Protein AF-A0A9X2C9F2-F1 (afdb_monomer_lite)

Organism: NCBI:txid2938197

pLDDT: mean 73.83, std 10.97, range [43.22, 91.06]

Sequence (70 aa):
MELIDNPYWQALGAVVAELNEMGVDIDDLQRRVSDGLKNGRVYACHDKSRALAGVEALNASIAAFRLIDC

Foldseek 3Di:
DPPCPDVVLVVLLVVVVVCVVVVNPVVVVLVVLLCCCQPVPPDHDPDNVVSVVVNVVSVVSVVSSVVVVD

Radius of gyration: 12.88 Å; chains: 1; bounding box: 28×29×29 Å

Structure (mmCIF, N/CA/C/O backbone):
data_AF-A0A9X2C9F2-F1
#
_entry.id   AF-A0A9X2C9F2-F1
#
loop_
_atom_site.group_PDB
_atom_site.id
_atom_site.type_symbol
_atom_site.label_atom_id
_atom_site.label_alt_id
_atom_site.label_comp_id
_atom_site.label_asym_id
_atom_site.label_entity_id
_atom_site.label_seq_id
_atom_site.pdbx_PDB_ins_code
_atom_site.Cartn_x
_atom_site.Cartn_y
_atom_site.Cartn_z
_atom_site.occupancy
_atom_site.B_iso_or_equiv
_atom_site.auth_seq_id
_atom_site.auth_comp_id
_atom_site.auth_asym_id
_atom_site.auth_atom_id
_atom_site.pdbx_PDB_model_num
ATOM 1 N N . MET A 1 1 ? 2.814 -11.200 -19.866 1.00 50.06 1 MET A N 1
ATOM 2 C CA . MET A 1 1 ? 2.961 -11.629 -18.467 1.00 50.06 1 MET A CA 1
ATOM 3 C C . MET A 1 1 ? 1.926 -10.846 -17.706 1.00 50.06 1 MET A C 1
ATOM 5 O O . MET A 1 1 ? 2.032 -9.622 -17.674 1.00 50.06 1 MET A O 1
ATOM 9 N N . GLU A 1 2 ? 0.863 -11.509 -17.271 1.00 56.16 2 GLU A N 1
ATOM 10 C CA . GLU A 1 2 ? -0.174 -10.830 -16.502 1.00 56.16 2 GLU A CA 1
ATOM 11 C C . GLU A 1 2 ? 0.434 -10.416 -15.157 1.00 56.16 2 GLU A C 1
ATOM 13 O O . GLU A 1 2 ? 1.343 -11.075 -14.649 1.00 56.16 2 GLU A O 1
ATOM 18 N N . LEU A 1 3 ? -0.006 -9.289 -14.590 1.00 56.84 3 LEU A N 1
ATOM 19 C CA . LEU A 1 3 ? 0.487 -8.802 -13.289 1.00 56.84 3 LEU A CA 1
ATOM 20 C C . LEU A 1 3 ? 0.377 -9.879 -12.189 1.00 56.84 3 LEU A C 1
ATOM 22 O O . LEU A 1 3 ? 1.176 -9.894 -11.259 1.00 56.84 3 LEU A O 1
ATOM 26 N N . ILE A 1 4 ? -0.564 -10.806 -12.361 1.00 57.59 4 ILE A N 1
ATOM 27 C CA . ILE A 1 4 ? -0.905 -11.930 -11.487 1.00 57.59 4 ILE A CA 1
ATOM 28 C C . ILE A 1 4 ? 0.174 -13.030 -11.473 1.00 57.59 4 ILE A C 1
ATOM 30 O O . ILE A 1 4 ? 0.309 -13.741 -10.481 1.00 57.59 4 ILE A O 1
ATOM 34 N N . ASP A 1 5 ? 0.975 -13.149 -12.537 1.00 66.31 5 ASP A N 1
ATOM 35 C CA . ASP A 1 5 ? 2.008 -14.191 -12.673 1.00 66.31 5 ASP A CA 1
ATOM 36 C C . ASP A 1 5 ? 3.335 -13.810 -12.008 1.00 66.31 5 ASP A C 1
ATOM 38 O O . ASP A 1 5 ? 4.270 -14.611 -11.943 1.00 66.31 5 ASP A O 1
ATOM 42 N N . ASN A 1 6 ? 3.467 -12.563 -11.551 1.00 74.81 6 ASN A N 1
ATOM 43 C CA . ASN A 1 6 ? 4.681 -12.110 -10.897 1.00 74.81 6 ASN A CA 1
ATOM 44 C C . ASN A 1 6 ? 4.575 -12.359 -9.375 1.00 74.81 6 ASN A C 1
ATOM 46 O O . ASN A 1 6 ? 3.693 -11.803 -8.711 1.00 74.81 6 ASN A O 1
ATOM 50 N N . PRO A 1 7 ? 5.492 -13.168 -8.803 1.00 73.12 7 PRO A N 1
ATOM 51 C CA . PRO A 1 7 ? 5.387 -13.667 -7.430 1.00 73.12 7 PRO A CA 1
ATOM 52 C C . PRO A 1 7 ? 5.432 -12.558 -6.372 1.00 73.12 7 PRO A C 1
ATOM 54 O O . PRO A 1 7 ? 4.913 -12.738 -5.272 1.00 73.12 7 PRO A O 1
ATOM 57 N N . TYR A 1 8 ? 6.007 -11.396 -6.694 1.00 73.31 8 TYR A N 1
ATOM 58 C CA . TYR A 1 8 ? 6.013 -10.247 -5.790 1.00 73.31 8 TYR A CA 1
ATOM 59 C C . TYR A 1 8 ? 4.613 -9.644 -5.617 1.00 73.31 8 TYR A C 1
ATOM 61 O O . TYR A 1 8 ? 4.264 -9.235 -4.511 1.00 73.31 8 TYR A O 1
ATOM 69 N N . TRP A 1 9 ? 3.793 -9.624 -6.672 1.00 71.81 9 TRP A N 1
ATOM 70 C CA . TRP A 1 9 ? 2.427 -9.099 -6.597 1.00 71.81 9 TRP A CA 1
ATOM 71 C C . TRP A 1 9 ? 1.474 -10.079 -5.915 1.00 71.81 9 TRP A C 1
ATOM 73 O O . TRP A 1 9 ? 0.635 -9.639 -5.136 1.00 71.81 9 TRP A O 1
ATOM 83 N N . GLN A 1 10 ? 1.648 -11.390 -6.119 1.00 71.12 10 GLN A N 1
ATOM 84 C CA . GLN A 1 10 ? 0.892 -12.405 -5.374 1.00 71.12 10 GLN A CA 1
ATOM 85 C C . GLN A 1 10 ? 1.173 -12.342 -3.869 1.00 71.12 10 GLN A C 1
ATOM 87 O O . GLN A 1 10 ? 0.237 -12.290 -3.073 1.00 71.12 10 GLN A O 1
ATOM 92 N N . ALA A 1 11 ? 2.449 -12.298 -3.466 1.00 76.69 11 ALA A N 1
ATOM 93 C CA . ALA A 1 11 ? 2.819 -12.211 -2.052 1.00 76.69 11 ALA A CA 1
ATOM 94 C C . ALA A 1 11 ? 2.271 -10.936 -1.394 1.00 76.69 11 ALA A C 1
ATOM 96 O O . ALA A 1 11 ? 1.800 -10.965 -0.259 1.00 76.69 11 ALA A O 1
ATOM 97 N N . LEU A 1 12 ? 2.299 -9.818 -2.121 1.00 77.31 12 LEU A N 1
ATOM 98 C CA . LEU A 1 12 ? 1.752 -8.559 -1.640 1.00 77.31 12 LEU A CA 1
ATOM 99 C C . LEU A 1 12 ? 0.224 -8.589 -1.538 1.00 77.31 12 LEU A C 1
ATOM 101 O O . LEU A 1 12 ? -0.317 -8.119 -0.540 1.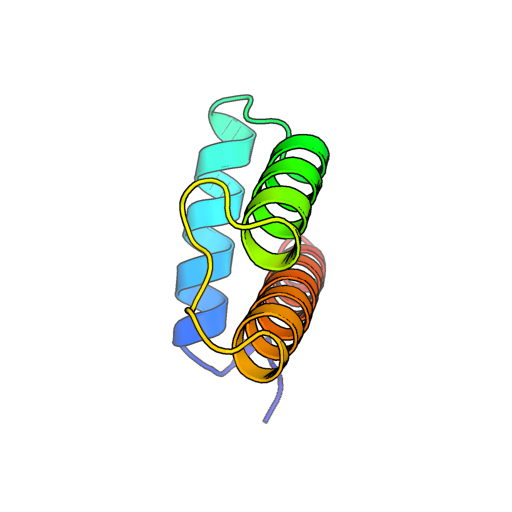00 77.31 12 LEU A O 1
ATOM 105 N N . GLY A 1 13 ? -0.460 -9.180 -2.520 1.00 74.81 13 GLY A N 1
ATOM 106 C CA . GLY A 1 13 ? -1.905 -9.385 -2.474 1.00 74.81 13 GLY A CA 1
ATOM 107 C C . GLY A 1 13 ? -2.337 -10.214 -1.263 1.00 74.81 13 GLY A C 1
ATOM 108 O O . GLY A 1 13 ? -3.258 -9.814 -0.559 1.00 74.81 13 GLY A O 1
ATOM 109 N N . ALA A 1 14 ? -1.613 -11.293 -0.949 1.00 79.19 14 ALA A N 1
ATOM 110 C CA . ALA A 1 14 ? -1.879 -12.112 0.235 1.00 79.19 14 ALA A CA 1
ATOM 111 C C . ALA A 1 14 ? -1.737 -11.321 1.549 1.00 79.19 14 ALA A C 1
ATOM 113 O O . ALA A 1 14 ? -2.589 -11.420 2.425 1.00 79.19 14 ALA A O 1
ATOM 114 N N . VAL A 1 15 ? -0.698 -10.487 1.683 1.00 82.88 15 VAL A N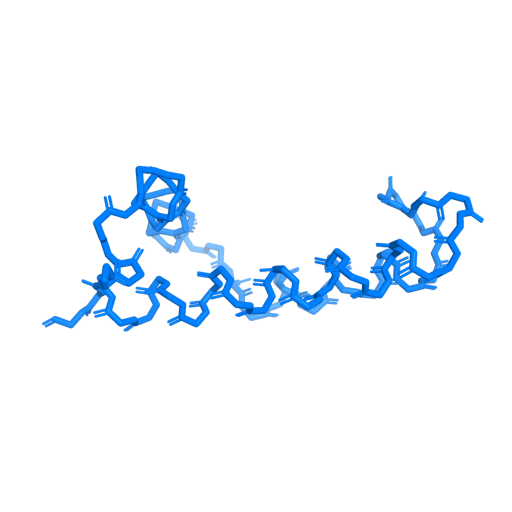 1
ATOM 115 C CA . VAL A 1 15 ? -0.530 -9.634 2.875 1.00 82.88 15 VAL A CA 1
ATOM 116 C C . VAL A 1 15 ? -1.659 -8.610 2.996 1.00 82.88 15 VAL A C 1
ATOM 118 O O . VAL A 1 15 ? -2.159 -8.382 4.093 1.00 82.88 15 VAL A O 1
ATOM 121 N N . VAL A 1 16 ? -2.065 -7.981 1.888 1.00 81.50 16 VAL A N 1
ATOM 122 C CA . VAL A 1 16 ? -3.160 -6.997 1.897 1.00 81.50 16 VAL A CA 1
ATOM 123 C C . VAL A 1 16 ? -4.495 -7.655 2.263 1.00 81.50 16 VAL A C 1
ATOM 125 O O . VAL A 1 16 ? -5.234 -7.072 3.054 1.00 81.50 16 VAL A O 1
ATOM 128 N N . ALA A 1 17 ? -4.767 -8.866 1.766 1.00 80.94 17 ALA A N 1
ATOM 129 C CA . ALA A 1 17 ? -5.951 -9.644 2.134 1.00 80.94 17 ALA A CA 1
ATOM 130 C C . ALA A 1 17 ? -6.009 -9.905 3.649 1.00 80.94 17 ALA A C 1
ATOM 132 O O . ALA A 1 17 ? -6.997 -9.572 4.297 1.00 80.94 17 ALA A O 1
ATOM 133 N N . GLU A 1 18 ? -4.917 -10.407 4.232 1.00 84.81 18 GLU A N 1
ATOM 134 C CA . GLU A 1 18 ? -4.827 -10.675 5.675 1.00 84.81 18 GLU A CA 1
ATOM 135 C C . GLU A 1 18 ? -4.997 -9.397 6.510 1.00 84.81 18 GLU A C 1
ATOM 137 O O . GLU A 1 18 ? -5.695 -9.394 7.521 1.00 84.81 18 GLU A O 1
ATOM 142 N N . LEU A 1 19 ? -4.407 -8.274 6.083 1.00 84.12 19 LEU A N 1
ATOM 143 C CA . LEU A 1 19 ? -4.593 -6.989 6.766 1.00 84.12 19 LEU A CA 1
ATOM 144 C C . LEU A 1 19 ? -6.063 -6.547 6.750 1.00 84.12 19 LEU A C 1
ATOM 146 O O . LEU A 1 19 ? -6.556 -6.041 7.760 1.00 84.12 19 LEU A O 1
ATOM 150 N N . ASN A 1 20 ? -6.763 -6.756 5.635 1.00 83.19 20 ASN A N 1
ATOM 151 C CA . ASN A 1 20 ? -8.184 -6.446 5.524 1.00 83.19 20 ASN A CA 1
ATOM 152 C C . ASN A 1 20 ? -9.036 -7.337 6.450 1.00 83.19 20 ASN A C 1
ATOM 154 O O . ASN A 1 20 ? -9.890 -6.818 7.166 1.00 83.19 20 ASN A O 1
ATOM 158 N N . GLU A 1 21 ? -8.747 -8.641 6.527 1.00 86.12 21 GLU A N 1
ATOM 159 C CA . GLU A 1 21 ? -9.383 -9.577 7.477 1.00 86.12 21 GLU A CA 1
ATOM 160 C C . GLU A 1 21 ? -9.140 -9.180 8.945 1.00 86.12 21 GLU A C 1
ATOM 162 O O . GLU A 1 21 ? -9.999 -9.352 9.811 1.00 86.12 21 GLU A O 1
ATOM 167 N N . MET A 1 22 ? -7.991 -8.562 9.237 1.00 91.06 22 MET A N 1
ATOM 168 C CA . MET A 1 22 ? -7.683 -7.984 10.551 1.00 91.06 22 MET A CA 1
ATOM 169 C C . MET A 1 22 ? -8.394 -6.643 10.821 1.00 91.06 22 MET A C 1
ATOM 171 O O . MET A 1 22 ? -8.177 -6.033 11.872 1.00 91.06 22 MET A O 1
ATOM 175 N N . GLY A 1 23 ? -9.234 -6.167 9.897 1.00 89.00 23 GLY A N 1
ATOM 176 C CA . GLY A 1 23 ? -9.979 -4.913 10.011 1.00 89.00 23 GLY A CA 1
ATOM 177 C C . GLY A 1 23 ? -9.139 -3.663 9.742 1.00 89.00 23 GLY A C 1
ATOM 178 O O . GLY A 1 23 ? -9.508 -2.569 10.176 1.00 89.00 23 GLY A O 1
ATOM 179 N N . VAL A 1 24 ? -7.994 -3.798 9.066 1.00 89.12 24 VAL A N 1
ATOM 180 C CA . VAL A 1 24 ? -7.193 -2.645 8.645 1.00 89.12 24 VAL A CA 1
ATOM 181 C C . VAL A 1 24 ? -7.860 -1.985 7.447 1.00 89.12 24 VAL A C 1
ATOM 183 O O . VAL A 1 24 ? -8.006 -2.588 6.390 1.00 89.12 24 VAL A O 1
ATOM 186 N N . ASP A 1 25 ? -8.193 -0.705 7.591 1.00 89.31 25 ASP A N 1
ATOM 187 C CA . ASP A 1 25 ? -8.632 0.129 6.474 1.00 89.31 25 ASP A CA 1
ATOM 188 C C . ASP A 1 25 ? -7.462 0.343 5.496 1.00 89.31 25 ASP A C 1
ATOM 190 O O . ASP A 1 25 ? -6.530 1.118 5.753 1.00 89.31 25 ASP A O 1
ATOM 194 N N . ILE A 1 26 ? -7.492 -0.396 4.383 1.00 85.50 26 ILE A N 1
ATOM 195 C CA . ILE A 1 26 ? -6.449 -0.370 3.353 1.00 85.50 26 ILE A CA 1
ATOM 196 C C . ILE A 1 26 ? -6.396 0.991 2.644 1.00 85.50 26 ILE A C 1
ATOM 198 O O . ILE A 1 26 ? -5.302 1.442 2.298 1.00 85.50 26 ILE A O 1
ATOM 202 N N . ASP A 1 27 ? -7.528 1.683 2.484 1.00 85.19 27 ASP A N 1
ATOM 203 C CA . ASP A 1 27 ? -7.571 3.006 1.853 1.00 85.19 27 ASP A CA 1
ATOM 204 C C . ASP A 1 27 ? -6.928 4.063 2.765 1.00 85.19 27 ASP A C 1
ATOM 206 O O . ASP A 1 27 ? -6.098 4.866 2.315 1.00 85.19 27 ASP A O 1
ATOM 210 N N . ASP A 1 28 ? -7.227 4.037 4.069 1.00 89.12 28 ASP A N 1
ATOM 211 C CA . ASP A 1 28 ? -6.553 4.913 5.032 1.00 89.12 28 ASP A CA 1
ATOM 212 C C . ASP A 1 28 ? -5.058 4.585 5.153 1.00 89.12 28 ASP A C 1
ATOM 214 O O . ASP A 1 28 ? -4.220 5.494 5.202 1.00 89.12 28 ASP A O 1
ATOM 218 N N . LEU A 1 29 ? -4.690 3.299 5.152 1.00 85.69 29 LEU A N 1
ATOM 219 C CA . LEU A 1 29 ? -3.292 2.869 5.146 1.00 85.69 29 LEU A CA 1
ATOM 220 C C . LEU A 1 29 ? -2.556 3.409 3.912 1.00 85.69 29 LEU A C 1
ATOM 222 O O . LEU A 1 29 ? -1.504 4.039 4.054 1.00 85.69 29 LEU A O 1
ATOM 226 N N . GLN A 1 30 ? -3.123 3.232 2.716 1.00 86.12 30 GLN A N 1
ATOM 227 C CA . GLN A 1 30 ? -2.564 3.730 1.460 1.00 86.12 30 GLN A CA 1
ATOM 228 C C . GLN A 1 30 ? -2.369 5.247 1.497 1.00 86.12 30 GLN A C 1
ATOM 230 O O . GLN A 1 30 ? -1.304 5.751 1.117 1.00 86.12 30 GLN A O 1
ATOM 235 N N . ARG A 1 31 ? -3.367 5.984 1.997 1.00 87.94 31 ARG A N 1
ATOM 236 C CA . ARG A 1 31 ? -3.303 7.440 2.156 1.00 87.94 31 ARG A CA 1
ATOM 237 C C . ARG A 1 31 ? 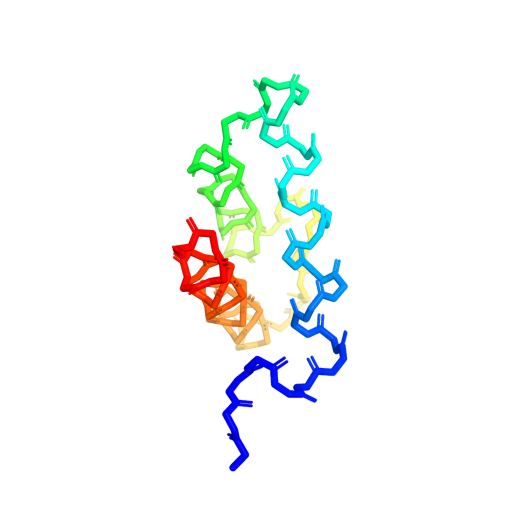-2.179 7.850 3.107 1.00 87.94 31 ARG A C 1
ATOM 239 O O . ARG A 1 31 ? -1.351 8.686 2.743 1.00 87.94 31 ARG A O 1
ATOM 246 N N . ARG A 1 32 ? -2.099 7.245 4.299 1.00 85.19 32 ARG A N 1
ATOM 247 C CA . ARG A 1 32 ? -1.069 7.559 5.308 1.00 85.19 32 ARG A CA 1
ATOM 248 C C . ARG A 1 32 ? 0.343 7.249 4.816 1.00 85.19 32 ARG A C 1
ATOM 250 O O . ARG A 1 32 ? 1.249 8.054 5.032 1.00 85.19 32 ARG A O 1
ATOM 257 N N . VAL A 1 33 ? 0.540 6.116 4.141 1.00 83.69 33 VAL A N 1
ATOM 258 C CA . VAL A 1 33 ? 1.842 5.733 3.570 1.00 83.69 33 VAL A CA 1
ATOM 259 C C . VAL A 1 33 ? 2.231 6.690 2.442 1.00 83.69 33 VAL A C 1
ATOM 261 O O . VAL A 1 33 ? 3.363 7.174 2.419 1.00 83.69 33 VAL A O 1
ATOM 264 N N . SER A 1 34 ? 1.288 7.042 1.564 1.00 82.44 34 SER A N 1
ATOM 265 C CA . SER A 1 34 ? 1.516 8.008 0.482 1.00 82.44 34 SER A CA 1
ATOM 266 C C . SER A 1 34 ? 1.905 9.389 1.006 1.00 82.44 34 SER A C 1
ATOM 268 O O . SER A 1 34 ? 2.862 9.995 0.518 1.00 82.44 34 SER 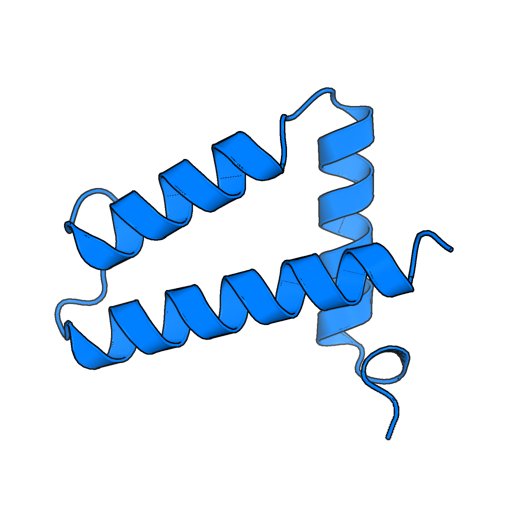A O 1
ATOM 270 N N . ASP A 1 35 ? 1.204 9.875 2.030 1.00 83.00 35 ASP A N 1
ATOM 271 C CA . ASP A 1 35 ? 1.538 11.130 2.703 1.00 83.00 35 ASP A CA 1
ATOM 272 C C . ASP A 1 35 ? 2.902 11.047 3.395 1.00 83.00 35 ASP A C 1
ATOM 274 O O . ASP A 1 35 ? 3.676 12.003 3.344 1.00 83.00 35 ASP A O 1
ATOM 278 N N . GLY A 1 36 ? 3.228 9.910 4.013 1.00 78.50 36 GLY A N 1
ATOM 279 C CA . GLY A 1 36 ? 4.519 9.667 4.655 1.00 78.50 36 GLY A CA 1
ATOM 280 C C . GLY A 1 36 ? 5.691 9.685 3.673 1.00 78.50 36 GLY A C 1
ATOM 281 O O . GLY A 1 36 ? 6.725 10.282 3.985 1.00 78.50 36 GLY A O 1
ATOM 282 N N . LEU A 1 37 ? 5.513 9.089 2.490 1.00 77.00 37 LEU A N 1
ATOM 283 C CA . LEU A 1 37 ? 6.486 9.097 1.395 1.00 77.00 37 LEU A CA 1
ATOM 284 C C . LEU A 1 37 ? 6.685 10.513 0.845 1.00 77.00 37 LEU A C 1
ATOM 286 O O . LEU A 1 37 ? 7.819 10.978 0.753 1.00 77.00 37 LEU A O 1
ATOM 290 N N . LYS A 1 38 ? 5.599 11.236 0.545 1.00 75.75 38 LYS A N 1
ATOM 291 C CA . LYS A 1 38 ? 5.661 12.599 -0.014 1.00 75.75 38 LYS A CA 1
ATOM 292 C C . LYS A 1 38 ? 6.228 13.629 0.964 1.00 75.75 38 LYS A C 1
ATOM 294 O O . LYS A 1 38 ? 6.968 14.521 0.552 1.00 75.75 38 LYS A O 1
ATOM 299 N N . ASN A 1 39 ? 5.868 13.522 2.244 1.00 74.38 39 ASN A N 1
ATOM 300 C CA . ASN A 1 39 ? 6.079 14.584 3.233 1.00 74.38 39 ASN A CA 1
ATOM 301 C C . ASN A 1 39 ? 7.171 14.287 4.271 1.00 74.38 39 ASN A C 1
ATOM 303 O O . ASN A 1 39 ? 7.288 15.036 5.240 1.00 74.38 39 ASN A O 1
ATOM 307 N N . GLY A 1 40 ? 7.973 13.229 4.113 1.00 63.97 40 GLY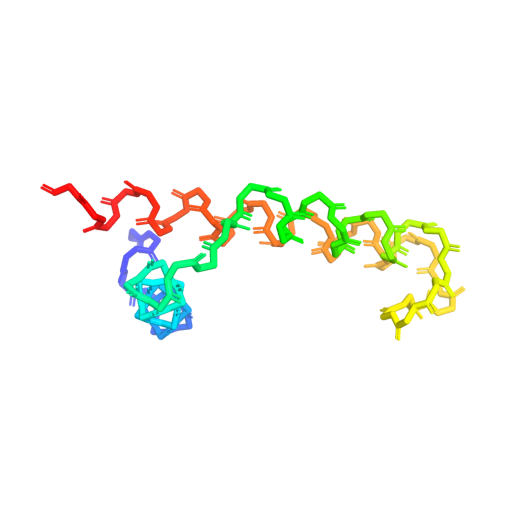 A N 1
ATOM 308 C CA . GLY A 1 40 ? 9.180 13.069 4.934 1.00 63.97 40 GLY A CA 1
ATOM 309 C C . GLY A 1 40 ? 9.010 12.340 6.269 1.00 63.97 40 GLY A C 1
ATOM 310 O O . GLY A 1 40 ? 9.938 12.357 7.068 1.00 63.97 40 GLY A O 1
ATOM 311 N N . ARG A 1 41 ? 7.835 11.772 6.578 1.00 61.84 41 ARG A N 1
ATOM 312 C CA . ARG A 1 41 ? 7.456 11.554 7.989 1.00 61.84 41 ARG A CA 1
ATOM 313 C C . ARG A 1 41 ? 7.911 10.230 8.620 1.00 61.84 41 ARG A C 1
ATOM 315 O O . ARG A 1 41 ? 8.111 10.231 9.826 1.00 61.84 41 ARG A O 1
ATOM 322 N N . VAL A 1 42 ? 8.079 9.138 7.859 1.00 59.16 42 VAL A N 1
ATOM 323 C CA . VAL A 1 42 ? 8.529 7.819 8.395 1.00 59.16 42 VAL A CA 1
ATOM 324 C C . VAL A 1 42 ? 9.253 6.948 7.347 1.00 59.16 42 VAL A C 1
ATOM 326 O O . VAL A 1 42 ? 10.192 6.239 7.687 1.00 59.16 42 VAL A O 1
ATOM 329 N N . TYR A 1 43 ? 8.865 7.030 6.067 1.00 57.19 43 TYR A N 1
ATOM 330 C CA . TYR A 1 43 ? 9.364 6.153 4.984 1.00 57.19 43 TYR A CA 1
ATOM 331 C C . TYR A 1 43 ? 10.006 6.912 3.820 1.00 57.19 43 TYR A C 1
ATOM 333 O O . TYR A 1 43 ? 10.276 6.345 2.763 1.00 57.19 43 TYR A O 1
ATOM 341 N N . ALA A 1 44 ? 10.189 8.221 3.972 1.00 55.88 44 ALA A N 1
ATOM 342 C CA . ALA A 1 44 ? 10.639 9.055 2.877 1.00 55.88 44 ALA A CA 1
ATOM 343 C C . ALA A 1 44 ? 12.100 8.771 2.534 1.00 55.88 44 ALA A C 1
ATOM 345 O O . ALA A 1 44 ? 12.995 8.881 3.371 1.00 55.88 44 ALA A O 1
ATOM 346 N N . CYS A 1 45 ? 12.338 8.459 1.264 1.00 56.84 45 CYS A N 1
ATOM 347 C CA . CYS A 1 45 ? 13.673 8.537 0.703 1.00 56.84 45 CYS A CA 1
ATOM 348 C C . CYS A 1 45 ? 14.097 10.016 0.697 1.00 56.84 45 CYS A C 1
ATOM 350 O O . CYS A 1 45 ? 13.290 10.884 0.364 1.00 56.84 45 CYS A O 1
ATOM 352 N N . HIS A 1 46 ? 15.356 10.315 1.034 1.00 58.72 46 HIS A N 1
ATOM 353 C CA . HIS A 1 46 ? 15.893 11.687 0.980 1.00 58.72 46 HIS A CA 1
ATOM 354 C C . HIS A 1 46 ? 15.751 12.331 -0.413 1.00 58.72 46 HIS A C 1
ATOM 356 O O . HIS A 1 46 ? 15.769 13.554 -0.545 1.00 58.72 46 HIS A O 1
ATOM 362 N N . ASP A 1 47 ? 15.572 11.504 -1.443 1.00 67.00 47 ASP A N 1
ATOM 363 C CA . ASP A 1 47 ? 15.272 11.901 -2.808 1.00 67.00 47 ASP A CA 1
ATOM 364 C C . ASP A 1 47 ? 13.753 11.906 -3.069 1.00 67.00 47 ASP A C 1
ATOM 366 O O . ASP A 1 47 ? 13.098 10.859 -3.123 1.00 67.00 47 ASP A O 1
ATOM 370 N N . LYS A 1 48 ? 13.200 13.107 -3.289 1.00 62.72 48 LYS A N 1
ATOM 371 C CA . LYS A 1 48 ? 11.776 13.322 -3.594 1.00 62.72 48 LYS A CA 1
ATOM 372 C C . LYS A 1 48 ? 11.304 12.568 -4.842 1.00 62.72 48 LYS A C 1
ATOM 374 O O . LYS A 1 48 ? 10.143 12.171 -4.890 1.00 62.72 48 LYS A O 1
ATOM 379 N N . SER A 1 49 ? 12.171 12.352 -5.834 1.00 67.31 49 SER A N 1
ATOM 380 C CA . SER A 1 49 ? 11.803 11.626 -7.059 1.00 67.31 49 SER A CA 1
ATOM 381 C C . SER A 1 49 ? 11.552 10.141 -6.780 1.00 67.31 49 SER A C 1
ATOM 383 O O . SER A 1 49 ? 10.567 9.568 -7.245 1.00 67.31 49 SER A O 1
ATOM 385 N N . ARG A 1 50 ? 12.373 9.536 -5.915 1.00 67.81 50 ARG A N 1
ATOM 386 C CA . ARG A 1 50 ? 12.215 8.145 -5.469 1.00 67.81 50 ARG A CA 1
ATOM 387 C C . ARG A 1 50 ? 11.009 7.959 -4.558 1.00 67.81 50 ARG A C 1
ATOM 389 O O . ARG A 1 50 ? 10.359 6.920 -4.618 1.00 67.81 50 ARG A O 1
ATOM 396 N N . ALA A 1 51 ? 10.686 8.961 -3.743 1.00 68.75 51 ALA A N 1
ATOM 397 C CA . ALA A 1 51 ? 9.475 8.941 -2.930 1.00 68.75 51 ALA A CA 1
ATOM 398 C C . ALA A 1 51 ? 8.200 8.898 -3.792 1.00 68.75 51 ALA A C 1
ATOM 400 O O . ALA A 1 51 ? 7.288 8.137 -3.481 1.00 68.75 51 ALA A O 1
ATOM 401 N N . LEU A 1 52 ? 8.149 9.656 -4.895 1.00 73.00 52 LEU A N 1
ATOM 402 C CA . LEU A 1 52 ? 7.024 9.623 -5.839 1.00 73.00 52 LEU A CA 1
ATOM 403 C C . LEU A 1 52 ? 6.912 8.273 -6.558 1.00 73.00 52 LEU A C 1
ATOM 405 O O . LEU A 1 52 ? 5.823 7.706 -6.589 1.00 73.00 52 LEU A O 1
ATOM 409 N N . ALA A 1 53 ? 8.032 7.715 -7.028 1.00 75.44 53 ALA A N 1
ATOM 410 C CA . ALA A 1 53 ? 8.054 6.373 -7.615 1.00 75.44 53 ALA A CA 1
ATOM 411 C C . ALA A 1 53 ? 7.577 5.294 -6.620 1.00 75.44 53 ALA A C 1
ATOM 413 O O . ALA A 1 53 ? 6.878 4.359 -6.999 1.00 75.44 53 ALA A O 1
ATOM 414 N N . GLY A 1 54 ? 7.899 5.444 -5.329 1.00 74.56 54 GLY A N 1
ATOM 415 C CA . GLY A 1 54 ? 7.389 4.570 -4.269 1.00 74.56 54 GLY A CA 1
ATOM 416 C C . GLY A 1 54 ? 5.870 4.659 -4.080 1.00 74.56 54 GLY A C 1
ATOM 417 O O . GLY A 1 54 ? 5.225 3.639 -3.851 1.00 74.56 54 GLY A O 1
ATOM 418 N N . VAL A 1 55 ? 5.282 5.853 -4.219 1.00 77.44 55 VAL A N 1
ATOM 419 C CA . VAL A 1 55 ? 3.819 6.038 -4.176 1.00 77.44 55 VAL A CA 1
ATOM 420 C C . VAL A 1 55 ? 3.149 5.410 -5.397 1.00 77.44 55 VAL A C 1
ATOM 422 O O . VAL A 1 55 ? 2.121 4.752 -5.260 1.00 77.44 55 VAL A O 1
ATOM 425 N N . GLU A 1 56 ? 3.726 5.579 -6.585 1.00 81.00 56 GLU A N 1
ATOM 426 C CA . GLU A 1 56 ? 3.214 4.947 -7.806 1.00 81.00 56 GLU A CA 1
ATOM 427 C C . GLU A 1 56 ? 3.262 3.421 -7.711 1.00 81.00 56 GLU A C 1
ATOM 429 O O . GLU A 1 56 ? 2.267 2.761 -8.012 1.00 81.00 56 GLU A O 1
ATOM 434 N N . ALA A 1 57 ? 4.372 2.867 -7.213 1.00 79.88 57 ALA A N 1
ATOM 435 C CA . ALA A 1 57 ? 4.506 1.437 -6.967 1.00 79.88 57 ALA A CA 1
ATOM 436 C C . ALA A 1 57 ? 3.450 0.935 -5.972 1.00 79.88 57 ALA A C 1
ATOM 438 O O . ALA A 1 57 ? 2.771 -0.040 -6.269 1.00 79.88 57 ALA A O 1
ATOM 439 N N . LEU A 1 58 ? 3.247 1.630 -4.845 1.00 79.62 58 LEU A N 1
ATOM 440 C CA . LEU A 1 58 ? 2.214 1.289 -3.860 1.00 79.62 58 LEU A CA 1
ATOM 441 C C . LEU A 1 58 ? 0.802 1.292 -4.465 1.00 79.62 58 LEU A C 1
ATOM 443 O O . LEU A 1 58 ? 0.010 0.390 -4.201 1.00 79.62 58 LEU A O 1
ATOM 447 N N . ASN A 1 59 ? 0.477 2.294 -5.281 1.00 81.38 59 ASN A N 1
ATOM 448 C CA . ASN A 1 59 ? -0.830 2.375 -5.928 1.00 81.38 59 ASN A CA 1
ATOM 449 C C . ASN A 1 59 ? -1.032 1.227 -6.925 1.00 81.38 59 ASN A C 1
ATOM 451 O O . ASN A 1 59 ? -2.103 0.622 -6.950 1.00 81.38 59 ASN A O 1
ATOM 455 N N . ALA A 1 60 ? -0.002 0.902 -7.714 1.00 77.81 60 ALA A N 1
ATOM 456 C CA . ALA A 1 60 ? -0.026 -0.231 -8.634 1.00 77.81 60 ALA A CA 1
ATOM 457 C C . ALA A 1 60 ? -0.176 -1.568 -7.887 1.00 77.81 60 ALA A C 1
ATOM 459 O O . ALA A 1 60 ? -0.953 -2.415 -8.321 1.00 77.81 60 ALA A O 1
ATOM 460 N N . SER A 1 61 ? 0.485 -1.722 -6.734 1.00 74.88 61 SER A N 1
ATOM 461 C CA . SER A 1 61 ? 0.344 -2.884 -5.848 1.00 74.88 61 SER A CA 1
ATOM 462 C C . SER A 1 61 ? -1.093 -3.134 -5.421 1.00 74.88 61 SER A C 1
ATOM 464 O O . SER A 1 61 ? -1.604 -4.244 -5.542 1.00 74.88 61 SER A O 1
ATOM 466 N N . ILE A 1 62 ? -1.741 -2.097 -4.889 1.00 78.38 62 ILE A N 1
ATOM 467 C CA . ILE A 1 62 ? -3.089 -2.206 -4.331 1.00 78.38 62 ILE A CA 1
ATOM 468 C C . ILE A 1 62 ? -4.107 -2.404 -5.456 1.00 78.38 62 ILE A C 1
ATOM 470 O O . ILE A 1 62 ? -5.045 -3.184 -5.312 1.00 78.38 62 ILE A O 1
ATOM 474 N N . ALA A 1 63 ? -3.904 -1.754 -6.606 1.00 75.81 63 ALA A N 1
ATOM 475 C CA . ALA A 1 63 ? -4.721 -1.993 -7.790 1.00 75.81 63 ALA A CA 1
ATOM 476 C C . ALA A 1 63 ? -4.598 -3.442 -8.291 1.00 75.81 63 ALA A C 1
ATOM 478 O O . ALA A 1 63 ? -5.610 -4.047 -8.631 1.00 75.81 63 ALA A O 1
ATOM 479 N N . ALA A 1 64 ? -3.388 -4.012 -8.294 1.00 69.44 64 ALA A N 1
ATOM 480 C CA . ALA A 1 64 ? -3.176 -5.413 -8.648 1.00 69.44 64 ALA A CA 1
ATOM 481 C C . ALA A 1 64 ? -3.870 -6.362 -7.660 1.00 69.44 64 ALA A C 1
ATOM 483 O O . ALA A 1 64 ? -4.528 -7.297 -8.097 1.00 69.44 64 ALA A O 1
ATOM 484 N N . PHE A 1 65 ? -3.803 -6.090 -6.351 1.00 69.50 65 PHE A N 1
ATOM 485 C CA . PHE A 1 65 ? -4.545 -6.851 -5.338 1.00 69.50 65 PHE A CA 1
ATOM 486 C C . PHE A 1 65 ? -6.056 -6.880 -5.616 1.00 69.50 65 PHE A C 1
ATOM 488 O O . PHE A 1 65 ? -6.653 -7.951 -5.635 1.00 69.50 65 PHE A O 1
ATOM 495 N N . ARG A 1 66 ? -6.667 -5.727 -5.915 1.00 70.62 66 ARG A N 1
ATOM 496 C CA . ARG A 1 66 ? -8.111 -5.637 -6.210 1.00 70.62 66 ARG A CA 1
ATOM 497 C C . ARG A 1 66 ? -8.548 -6.469 -7.420 1.00 70.62 66 ARG A C 1
ATOM 499 O O . ARG A 1 66 ? -9.720 -6.798 -7.525 1.00 70.62 66 ARG A O 1
ATOM 506 N N . LEU A 1 67 ? -7.628 -6.781 -8.333 1.00 65.62 67 LEU A N 1
ATOM 507 C CA . LEU A 1 67 ? -7.888 -7.659 -9.477 1.00 65.62 67 LEU A CA 1
ATOM 508 C C . LEU A 1 67 ? -7.771 -9.150 -9.124 1.00 65.62 67 LEU A C 1
ATOM 510 O O . LEU A 1 67 ? -8.302 -9.973 -9.858 1.00 65.62 67 LEU A O 1
ATOM 514 N N . ILE A 1 68 ? -7.056 -9.487 -8.047 1.00 61.19 68 ILE A N 1
ATOM 515 C CA . ILE A 1 68 ? -6.864 -10.861 -7.553 1.00 61.19 68 ILE A CA 1
ATOM 516 C C . ILE A 1 68 ? -8.019 -11.279 -6.634 1.00 61.19 68 ILE A C 1
ATOM 518 O O . ILE A 1 68 ? -8.361 -12.453 -6.590 1.00 61.19 68 ILE A O 1
ATOM 522 N N . ASP A 1 69 ? -8.632 -10.325 -5.932 1.00 51.31 69 ASP A N 1
ATOM 523 C CA . ASP A 1 69 ? -9.789 -10.535 -5.044 1.00 51.31 69 ASP A CA 1
ATOM 524 C C . ASP A 1 69 ? -11.139 -10.647 -5.810 1.00 51.31 69 ASP A C 1
ATOM 526 O O . ASP A 1 69 ? -12.207 -10.381 -5.260 1.00 51.31 69 ASP A O 1
ATOM 530 N N . CYS A 1 70 ? -11.089 -10.990 -7.107 1.00 43.22 70 CYS A N 1
ATOM 531 C CA . CYS A 1 70 ? -12.228 -11.210 -8.015 1.00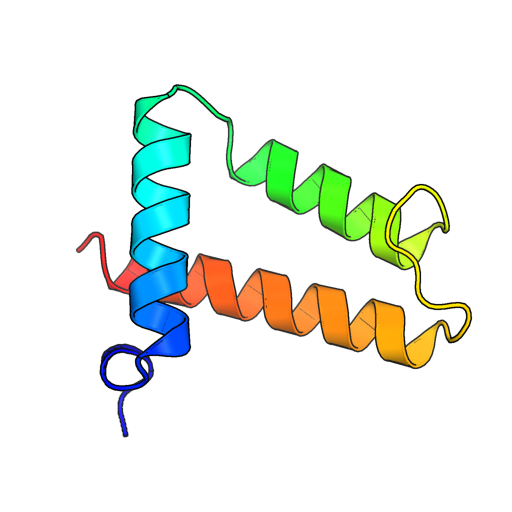 43.22 70 CYS A CA 1
ATOM 532 C C . CYS A 1 70 ? -12.326 -12.690 -8.409 1.00 43.22 70 CYS A C 1
ATOM 534 O O . CYS A 1 70 ? -13.467 -13.201 -8.488 1.00 43.22 70 CYS A O 1
#

Secondary structure (DSSP, 8-state):
--GGGSHHHHHHHHHHHHHHHTT--HHHHHHHHHHHHHHTSSS--SSHHHHHHHHHHHHHHHHHHHHH--